Protein AF-A0A554VKF6-F1 (afdb_monomer)

Secondary structure (DSSP, 8-state):
-TTT-TTTTS---SSEEEEEEEESS-------SSEE-TTSSEEEEEEETTEEEEEEETTT--HHHHHHHHHHHH-S-EEEEEHHHHHHHHHHHHHHT-

Sequence (98 aa):
MLESNPFRDIVNTKDIRLYISFLRKDIQTELDFPWTNNDKSYTILEKSNKEIISILDFSIAKTPKGMEALERYFGKDITTRNWNTIKRIEKKLRADLN

Mean predicted aligned error: 4.27 Å

pLDDT: mean 89.88, std 5.9, range [57.0, 95.5]

Structure (mmCIF, N/CA/C/O backbone):
data_AF-A0A554VKF6-F1
#
_entry.id   AF-A0A554VKF6-F1
#
loop_
_atom_site.group_PDB
_atom_site.id
_atom_site.type_symbol
_atom_site.label_atom_id
_atom_site.label_alt_id
_atom_site.label_comp_id
_atom_site.label_asym_id
_atom_site.label_entity_id
_atom_site.label_seq_id
_atom_site.pdbx_PDB_ins_code
_atom_site.Cartn_x
_atom_site.Cartn_y
_atom_site.Cartn_z
_atom_site.occupancy
_atom_site.B_iso_or_equiv
_atom_site.auth_seq_id
_atom_site.auth_comp_id
_atom_site.auth_asym_id
_atom_site.auth_atom_id
_atom_site.pdbx_PDB_model_num
ATOM 1 N N . MET A 1 1 ? -9.478 -8.519 7.285 1.00 72.81 1 MET A N 1
ATOM 2 C CA . MET A 1 1 ? -8.131 -8.227 6.749 1.00 72.81 1 MET A CA 1
ATOM 3 C C . MET A 1 1 ? -7.066 -9.224 7.210 1.00 72.81 1 MET A C 1
ATOM 5 O O . MET A 1 1 ? -6.453 -9.851 6.360 1.00 72.81 1 MET A O 1
ATOM 9 N N . LEU A 1 2 ? -6.796 -9.381 8.516 1.00 76.81 2 LEU A N 1
ATOM 10 C CA . LEU A 1 2 ? -5.729 -10.290 8.981 1.00 76.81 2 LEU A CA 1
ATOM 11 C C . LEU A 1 2 ? -6.027 -11.759 8.658 1.00 76.81 2 LEU A C 1
ATOM 13 O O . LEU A 1 2 ? -5.198 -12.436 8.059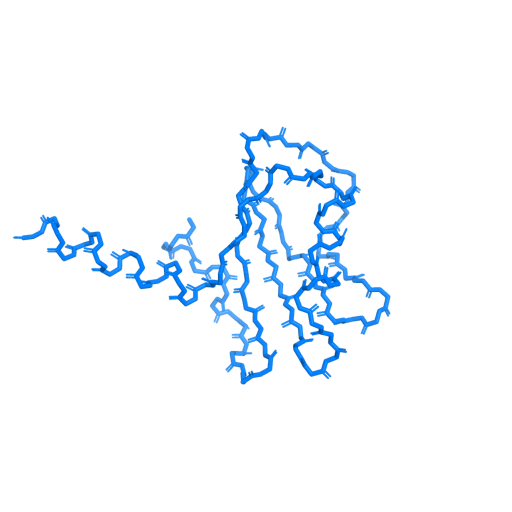 1.00 76.81 2 LEU A O 1
ATOM 17 N N . GLU A 1 3 ? -7.242 -12.210 8.965 1.00 77.75 3 GLU A N 1
ATOM 18 C CA . GLU A 1 3 ? -7.691 -13.578 8.676 1.00 77.75 3 GLU A CA 1
ATOM 19 C C . GLU A 1 3 ? -7.794 -13.861 7.175 1.00 77.75 3 GLU A C 1
ATOM 21 O O . GLU A 1 3 ? -7.456 -14.949 6.721 1.00 77.75 3 GLU A O 1
ATOM 26 N N . SER A 1 4 ? -8.206 -12.861 6.389 1.00 81.12 4 SER A N 1
ATOM 27 C CA . SER A 1 4 ? -8.338 -12.989 4.937 1.00 81.12 4 SER A CA 1
ATOM 28 C C . SER A 1 4 ? -6.991 -13.036 4.209 1.00 81.12 4 SER A C 1
ATOM 30 O O . SER A 1 4 ? -6.969 -13.438 3.052 1.00 81.12 4 SER A O 1
ATOM 32 N N . ASN A 1 5 ? -5.891 -12.642 4.872 1.00 85.19 5 ASN A N 1
ATOM 33 C CA . ASN A 1 5 ? -4.523 -12.591 4.348 1.00 85.19 5 ASN A CA 1
ATOM 34 C C . ASN A 1 5 ? -4.463 -12.143 2.871 1.00 85.19 5 ASN A C 1
ATOM 36 O O . ASN A 1 5 ? -4.260 -12.973 1.979 1.00 85.19 5 ASN A O 1
ATOM 40 N N . PRO A 1 6 ? -4.602 -10.834 2.594 1.00 87.62 6 PRO A N 1
ATOM 41 C CA . PRO A 1 6 ? -4.783 -10.325 1.232 1.00 87.62 6 PRO A CA 1
ATOM 42 C C . PRO A 1 6 ? -3.590 -10.578 0.299 1.00 87.62 6 PRO A C 1
ATOM 44 O O . PRO A 1 6 ? -3.689 -10.396 -0.907 1.00 87.62 6 PRO A O 1
ATOM 47 N N . PHE A 1 7 ? -2.451 -11.011 0.842 1.00 90.75 7 PHE A N 1
ATOM 48 C CA . PHE A 1 7 ? -1.238 -11.294 0.082 1.00 90.75 7 PHE A CA 1
ATOM 49 C C . PHE A 1 7 ? -0.910 -12.786 -0.006 1.00 90.75 7 PHE A C 1
ATOM 51 O O . PHE A 1 7 ? 0.221 -13.128 -0.347 1.00 90.75 7 PHE A O 1
ATOM 58 N N . ARG A 1 8 ? -1.848 -13.681 0.335 1.00 86.81 8 ARG A N 1
ATOM 59 C CA . ARG A 1 8 ? -1.597 -15.135 0.381 1.00 86.81 8 ARG A CA 1
ATOM 60 C C . ARG A 1 8 ? -1.046 -15.698 -0.937 1.00 86.81 8 ARG A C 1
ATOM 62 O O . ARG A 1 8 ? -0.206 -16.588 -0.896 1.00 86.81 8 ARG A O 1
ATOM 69 N N . ASP A 1 9 ? -1.478 -15.132 -2.062 1.00 86.88 9 ASP A N 1
ATOM 70 C CA . ASP A 1 9 ? -1.133 -15.583 -3.414 1.00 86.88 9 ASP A CA 1
ATOM 71 C C . ASP A 1 9 ? 0.050 -14.792 -4.016 1.00 86.88 9 ASP A C 1
ATOM 73 O O . ASP A 1 9 ? 0.433 -15.003 -5.166 1.00 86.88 9 ASP A O 1
ATOM 77 N N . ILE A 1 10 ? 0.661 -13.878 -3.248 1.00 86.62 10 ILE A N 1
ATOM 78 C CA . ILE A 1 10 ? 1.785 -13.056 -3.707 1.00 86.62 10 ILE A CA 1
ATOM 79 C C . ILE A 1 10 ? 3.110 -13.688 -3.293 1.00 86.62 10 ILE A C 1
ATOM 81 O O . ILE A 1 10 ? 3.398 -13.877 -2.108 1.00 86.62 10 ILE A O 1
ATOM 85 N N . VAL A 1 11 ? 3.970 -13.941 -4.280 1.00 82.62 11 VAL A N 1
ATOM 86 C CA . VAL A 1 11 ? 5.334 -14.415 -4.039 1.00 82.62 11 VAL A CA 1
ATOM 87 C C . VAL A 1 11 ? 6.133 -13.308 -3.356 1.00 82.62 11 VAL A C 1
ATOM 89 O O . VAL A 1 11 ? 6.513 -12.305 -3.959 1.00 82.62 11 VAL A O 1
ATOM 92 N N . ASN A 1 12 ? 6.394 -13.492 -2.066 1.00 76.69 12 ASN A N 1
ATOM 93 C CA . ASN A 1 12 ? 7.174 -12.548 -1.286 1.00 76.69 12 ASN A CA 1
ATOM 94 C C . ASN A 1 12 ? 8.669 -12.707 -1.602 1.00 76.69 12 ASN A C 1
ATOM 96 O O . ASN A 1 12 ? 9.310 -13.656 -1.148 1.00 76.69 12 ASN A O 1
ATOM 100 N N . THR A 1 13 ? 9.231 -11.765 -2.359 1.00 87.06 13 THR A N 1
ATOM 101 C CA . THR A 1 13 ? 10.673 -11.690 -2.640 1.00 87.06 13 THR A CA 1
ATOM 102 C C . THR A 1 13 ? 11.342 -10.584 -1.818 1.00 87.06 13 THR A C 1
ATOM 104 O O . THR A 1 13 ? 10.686 -9.797 -1.134 1.00 87.06 13 THR A O 1
ATOM 107 N N . LYS A 1 14 ? 12.677 -10.493 -1.882 1.00 87.25 14 LYS A N 1
ATOM 108 C CA . LYS A 1 14 ? 13.442 -9.430 -1.204 1.00 87.25 14 LYS A CA 1
ATOM 109 C C . LYS A 1 14 ? 13.150 -8.033 -1.753 1.00 87.25 14 LYS A C 1
ATOM 111 O O . LYS A 1 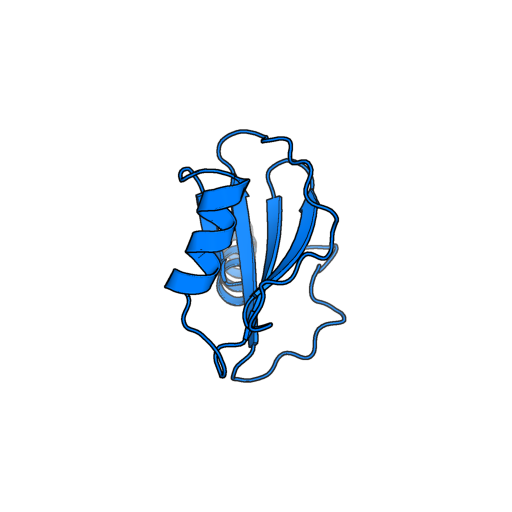14 ? 13.368 -7.057 -1.030 1.00 87.25 14 LYS A O 1
ATOM 116 N N . ASP A 1 15 ? 12.619 -7.946 -2.966 1.00 91.56 15 ASP A N 1
ATOM 117 C CA . ASP A 1 15 ? 12.346 -6.689 -3.661 1.00 91.56 15 ASP A CA 1
ATOM 118 C C . ASP A 1 15 ? 10.864 -6.325 -3.640 1.00 91.56 15 ASP A C 1
ATOM 120 O O . ASP A 1 15 ? 10.518 -5.157 -3.748 1.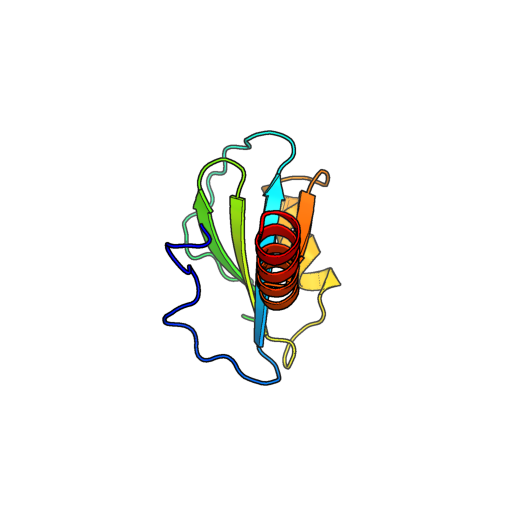00 91.56 15 ASP A O 1
ATOM 124 N N . ILE A 1 16 ? 9.975 -7.276 -3.363 1.00 93.12 16 ILE A N 1
ATOM 125 C CA . ILE A 1 16 ? 8.558 -6.974 -3.186 1.00 93.12 16 ILE A CA 1
ATOM 126 C C . ILE A 1 16 ? 8.299 -6.398 -1.786 1.00 93.12 16 ILE A C 1
ATOM 128 O O . ILE A 1 16 ? 8.774 -6.885 -0.754 1.00 93.12 16 ILE A O 1
ATOM 132 N N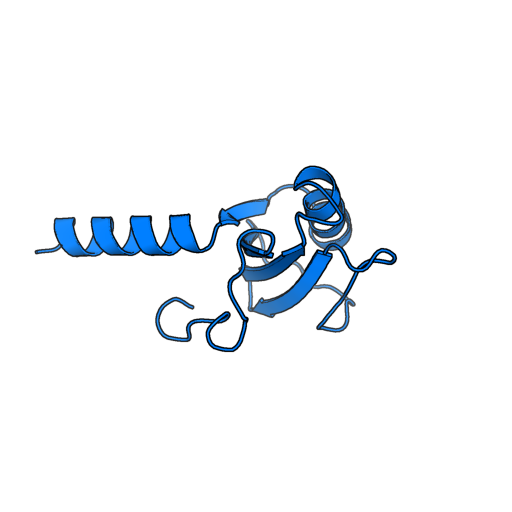 . ARG A 1 17 ? 7.542 -5.302 -1.728 1.00 93.25 17 ARG A N 1
ATOM 133 C CA . ARG A 1 17 ? 7.032 -4.701 -0.493 1.00 93.25 17 ARG A CA 1
ATOM 134 C C . ARG A 1 17 ? 5.513 -4.697 -0.543 1.00 93.25 17 ARG A C 1
ATOM 136 O O . ARG A 1 17 ? 4.906 -4.053 -1.388 1.00 93.25 17 ARG A O 1
ATOM 143 N N . LEU A 1 18 ? 4.923 -5.402 0.410 1.00 94.94 18 LEU A N 1
ATOM 144 C CA . LEU A 1 18 ? 3.481 -5.495 0.591 1.00 94.94 18 LEU A CA 1
ATOM 145 C C . LEU A 1 18 ? 3.040 -4.410 1.570 1.00 94.94 18 LEU A C 1
ATOM 147 O O . LEU A 1 18 ? 3.594 -4.318 2.675 1.00 94.94 18 LEU A O 1
ATOM 151 N N . TYR A 1 19 ? 2.072 -3.593 1.175 1.00 95.25 19 TYR A N 1
ATOM 152 C CA . TYR A 1 19 ? 1.609 -2.456 1.958 1.00 95.25 19 TYR A CA 1
ATOM 153 C C . TYR A 1 19 ? 0.104 -2.485 2.160 1.00 95.25 19 TYR A C 1
ATOM 155 O O . TYR A 1 19 ? -0.661 -2.796 1.250 1.00 95.25 19 TYR A O 1
ATOM 163 N N . ILE A 1 20 ? -0.292 -2.082 3.362 1.00 94.88 20 ILE A N 1
ATOM 164 C CA . ILE A 1 20 ? -1.669 -1.741 3.687 1.00 94.88 20 ILE A CA 1
ATOM 165 C C . ILE A 1 20 ? -1.699 -0.277 4.088 1.00 94.88 20 ILE A C 1
ATOM 167 O O . ILE A 1 20 ? -0.900 0.167 4.922 1.00 94.88 20 ILE A O 1
ATOM 171 N N . SER A 1 21 ? -2.614 0.455 3.476 1.00 95.06 21 SER A N 1
ATOM 172 C CA . SER A 1 21 ? -2.806 1.878 3.690 1.00 95.06 21 SER A CA 1
ATOM 173 C C . SER A 1 21 ? -4.196 2.128 4.251 1.00 95.06 21 SER A C 1
ATOM 175 O O . SER A 1 21 ? -5.187 1.663 3.698 1.00 95.06 21 SER A O 1
ATOM 177 N N . PHE A 1 22 ? -4.252 2.857 5.362 1.00 94.88 22 PHE A N 1
ATOM 178 C CA . PHE A 1 22 ? -5.486 3.208 6.054 1.00 94.88 22 PHE A CA 1
ATOM 179 C C . PHE A 1 22 ? -5.823 4.670 5.788 1.00 94.88 22 PHE A C 1
ATOM 181 O O . PHE A 1 22 ? -5.050 5.565 6.142 1.00 94.88 22 PHE A O 1
ATOM 188 N N . LEU A 1 23 ? -6.979 4.906 5.183 1.00 94.94 23 LEU A N 1
ATOM 189 C CA . LEU A 1 23 ? -7.526 6.233 4.948 1.00 94.94 23 LEU A CA 1
ATOM 190 C C . LEU A 1 23 ? -8.208 6.753 6.216 1.00 94.94 23 LEU A C 1
ATOM 192 O O . LEU A 1 23 ? -8.945 6.031 6.891 1.00 94.94 23 LEU A O 1
ATOM 196 N N . ARG A 1 24 ? -8.031 8.040 6.529 1.00 93.75 24 ARG A N 1
ATOM 197 C CA . ARG A 1 24 ? -8.750 8.669 7.652 1.00 93.75 24 ARG A CA 1
ATOM 198 C C . ARG A 1 24 ? -10.266 8.708 7.418 1.00 93.75 24 ARG A C 1
ATOM 200 O O . ARG A 1 24 ? -11.069 8.421 8.315 1.00 93.75 24 ARG A O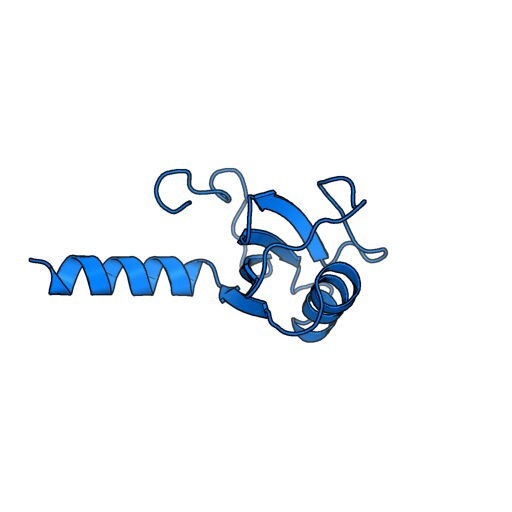 1
ATOM 207 N N . LYS A 1 25 ? -10.664 9.061 6.198 1.00 92.00 25 LYS A N 1
ATOM 208 C CA . LYS A 1 25 ? -12.052 9.083 5.723 1.00 92.00 25 LYS A CA 1
ATOM 209 C C . LYS A 1 25 ? -12.194 8.083 4.587 1.00 92.00 25 LYS A C 1
ATOM 211 O O . LYS A 1 25 ? -11.225 7.827 3.886 1.00 92.00 25 LYS A O 1
ATOM 216 N N . ASP A 1 26 ? -13.382 7.511 4.435 1.00 91.38 26 ASP A N 1
ATOM 217 C CA . ASP A 1 26 ? -13.637 6.696 3.253 1.00 91.38 26 ASP A CA 1
ATOM 218 C C . ASP A 1 26 ? -13.756 7.627 2.045 1.00 91.38 26 ASP A C 1
ATOM 220 O O . ASP A 1 26 ? -14.507 8.604 2.088 1.00 91.38 26 ASP A O 1
ATOM 224 N N . ILE A 1 27 ? -12.951 7.367 1.021 1.00 90.94 27 ILE A N 1
ATOM 225 C CA . ILE A 1 27 ? -12.857 8.177 -0.190 1.00 90.94 27 ILE A CA 1
ATOM 226 C C . ILE A 1 27 ? -13.253 7.278 -1.346 1.00 90.94 27 ILE A C 1
ATOM 228 O O . ILE A 1 27 ? -12.652 6.226 -1.555 1.00 90.94 27 ILE A O 1
ATOM 232 N N . GLN A 1 28 ? -14.278 7.679 -2.087 1.00 87.81 28 GLN A N 1
ATOM 233 C CA . GLN A 1 28 ? -14.653 6.979 -3.307 1.00 87.81 28 GLN A CA 1
ATOM 234 C C . GLN A 1 28 ? -13.681 7.355 -4.424 1.00 87.81 28 GLN A C 1
ATOM 236 O O . GLN A 1 28 ? -13.193 8.483 -4.480 1.00 87.81 28 GLN A O 1
ATOM 241 N N . THR A 1 29 ? -13.377 6.393 -5.286 1.00 85.44 29 THR A N 1
ATOM 242 C CA . THR A 1 29 ? -12.483 6.583 -6.425 1.00 85.44 29 THR A CA 1
ATOM 243 C C . THR A 1 29 ? -13.097 5.935 -7.654 1.00 85.44 29 THR A C 1
ATOM 245 O O . THR A 1 29 ? -13.774 4.918 -7.537 1.00 85.44 29 THR A O 1
ATOM 248 N N . GLU A 1 30 ? -12.847 6.525 -8.816 1.00 86.69 30 GLU A N 1
ATOM 249 C CA . GLU A 1 30 ? -13.214 5.968 -10.124 1.00 86.69 30 GLU A CA 1
ATOM 250 C C . GLU A 1 30 ? -12.133 5.010 -10.657 1.00 86.69 30 GLU A C 1
ATOM 252 O O . GLU A 1 30 ? -12.169 4.599 -11.810 1.00 86.69 30 GLU A O 1
ATOM 257 N N . LEU A 1 31 ? -11.127 4.692 -9.836 1.00 90.19 31 LEU A N 1
ATOM 258 C CA . LEU A 1 31 ? -10.046 3.791 -10.205 1.00 90.19 31 LEU A CA 1
ATOM 259 C C . LEU A 1 31 ? -10.561 2.353 -10.327 1.00 90.19 31 LEU A C 1
ATOM 261 O O . LEU A 1 31 ? -11.064 1.789 -9.353 1.00 90.19 31 LEU A O 1
ATOM 265 N N . ASP A 1 32 ? -10.347 1.741 -11.487 1.00 93.50 32 ASP A N 1
ATOM 266 C CA . ASP A 1 32 ? -10.510 0.299 -11.640 1.00 93.50 32 ASP A CA 1
ATOM 267 C C . ASP A 1 32 ? -9.359 -0.444 -10.958 1.00 93.50 32 ASP A C 1
ATOM 269 O O . ASP A 1 32 ? -8.196 -0.037 -11.035 1.00 93.50 32 ASP A O 1
ATOM 273 N N . PHE A 1 33 ? -9.680 -1.560 -10.305 1.00 92.06 33 PHE A N 1
ATOM 274 C CA . PHE A 1 33 ? -8.703 -2.400 -9.621 1.00 92.06 33 PHE A CA 1
ATOM 275 C C . PHE A 1 33 ? -8.557 -3.767 -10.313 1.00 92.06 33 PHE A C 1
ATOM 277 O O . PHE A 1 33 ? -9.565 -4.354 -10.709 1.00 92.06 33 PHE A O 1
ATOM 284 N N . PRO A 1 34 ? -7.329 -4.314 -10.421 1.00 94.94 34 PRO A N 1
ATOM 285 C CA . PRO A 1 34 ? -6.071 -3.733 -9.956 1.00 94.94 34 PRO A CA 1
ATOM 286 C C . PRO A 1 34 ? -5.587 -2.587 -10.858 1.00 94.94 34 PRO A C 1
ATOM 288 O O . PRO A 1 34 ? -5.645 -2.673 -12.082 1.00 94.94 34 PRO A O 1
ATOM 291 N N . TRP A 1 35 ? -5.042 -1.539 -10.241 1.00 95.00 35 TRP A N 1
ATOM 292 C CA . TRP A 1 35 ? -4.419 -0.424 -10.950 1.00 95.00 35 TRP A CA 1
ATOM 293 C C . TRP A 1 35 ? -2.908 -0.486 -10.809 1.00 95.00 35 TRP A C 1
ATOM 295 O O . TRP A 1 35 ? -2.391 -0.622 -9.700 1.00 95.00 35 TRP A O 1
ATOM 305 N N . THR A 1 36 ? -2.193 -0.303 -11.911 1.00 94.31 36 THR A N 1
ATOM 306 C CA . THR A 1 36 ? -0.731 -0.292 -11.935 1.00 94.31 36 THR A CA 1
ATOM 307 C C . THR A 1 36 ? -0.241 0.989 -12.588 1.00 94.31 36 THR A C 1
ATOM 309 O O . THR A 1 36 ? -0.789 1.444 -13.592 1.00 94.31 36 THR A O 1
ATOM 312 N N . ASN A 1 37 ? 0.810 1.578 -12.027 1.00 91.31 37 ASN A N 1
ATOM 313 C CA . ASN A 1 37 ? 1.425 2.765 -12.603 1.00 91.31 37 ASN A CA 1
ATOM 314 C C . ASN A 1 37 ? 2.233 2.436 -13.881 1.00 91.31 37 ASN A C 1
ATOM 316 O O . ASN A 1 37 ? 2.554 1.285 -14.169 1.00 91.31 37 ASN A O 1
ATOM 320 N N . ASN A 1 38 ? 2.610 3.460 -14.651 1.00 90.31 38 ASN A N 1
ATOM 321 C CA . ASN A 1 38 ?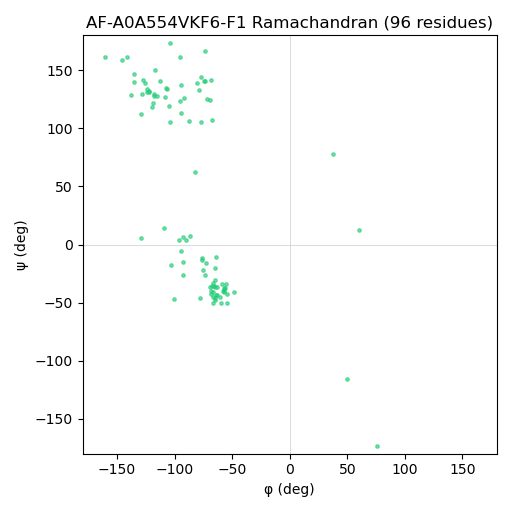 3.204 3.271 -15.984 1.00 90.31 38 ASN A CA 1
ATOM 322 C C . ASN A 1 38 ? 4.504 2.446 -16.003 1.00 90.31 38 ASN A C 1
ATOM 324 O O . ASN A 1 38 ? 4.753 1.730 -16.968 1.00 90.31 38 ASN A O 1
ATOM 328 N N . ASP A 1 39 ? 5.339 2.545 -14.964 1.00 90.69 39 ASP A N 1
ATOM 329 C CA . ASP A 1 39 ? 6.605 1.803 -14.879 1.00 90.69 39 ASP A CA 1
ATOM 330 C C . ASP A 1 39 ? 6.463 0.432 -14.204 1.00 90.69 39 ASP A C 1
ATOM 332 O O . ASP A 1 39 ? 7.461 -0.257 -14.007 1.00 90.69 39 ASP A O 1
ATOM 336 N N . LYS A 1 40 ? 5.231 0.038 -13.856 1.00 91.25 40 LYS A N 1
ATOM 337 C CA . LYS A 1 40 ? 4.883 -1.222 -13.189 1.00 91.25 40 LYS A CA 1
ATOM 338 C C . LYS A 1 40 ? 5.539 -1.426 -11.824 1.00 91.25 40 LYS A C 1
ATOM 340 O O . LYS A 1 40 ? 5.468 -2.523 -11.275 1.00 91.25 40 LYS A O 1
ATOM 345 N N . SER A 1 41 ? 6.134 -0.383 -11.248 1.00 93.06 41 SER A N 1
ATOM 346 C CA . SER A 1 41 ? 6.755 -0.474 -9.928 1.00 93.06 41 SER A CA 1
ATOM 347 C C . SER A 1 41 ? 5.735 -0.496 -8.801 1.00 93.06 41 SER A C 1
ATOM 349 O O . SER A 1 41 ? 6.055 -0.957 -7.711 1.00 93.06 41 SER A O 1
ATOM 351 N N . TYR A 1 42 ? 4.515 -0.007 -9.025 1.00 95.12 42 TYR A N 1
ATOM 352 C CA . TYR A 1 42 ? 3.507 0.093 -7.980 1.00 95.12 42 TYR A CA 1
ATOM 353 C C . TYR A 1 42 ? 2.132 -0.331 -8.483 1.00 95.12 42 TYR A C 1
ATOM 355 O O . TYR A 1 42 ? 1.654 0.156 -9.507 1.00 95.12 42 TYR A O 1
ATOM 363 N N . THR A 1 43 ? 1.497 -1.232 -7.738 1.00 95.06 43 THR A N 1
ATOM 364 C CA . THR A 1 43 ? 0.162 -1.754 -8.034 1.00 95.06 43 THR A CA 1
ATOM 365 C C . THR A 1 43 ? -0.733 -1.625 -6.812 1.00 95.06 43 THR A C 1
ATOM 367 O O . THR A 1 43 ? -0.371 -2.067 -5.722 1.00 95.06 43 THR A O 1
ATOM 370 N N . ILE A 1 44 ? -1.916 -1.053 -6.996 1.00 95.38 44 ILE A N 1
ATOM 371 C CA . ILE A 1 44 ? -3.004 -1.076 -6.024 1.00 95.38 44 ILE A CA 1
ATOM 372 C C . ILE A 1 44 ? -3.903 -2.248 -6.402 1.00 95.38 44 ILE A C 1
ATOM 374 O O . ILE A 1 44 ? -4.500 -2.252 -7.476 1.00 95.38 44 ILE A O 1
ATOM 378 N N . LEU A 1 45 ? -3.950 -3.261 -5.542 1.00 94.50 45 LEU A N 1
ATOM 379 C CA . LEU A 1 45 ? -4.677 -4.500 -5.802 1.00 94.50 45 LEU A CA 1
ATOM 380 C C . LEU A 1 45 ? -6.173 -4.329 -5.592 1.00 94.50 45 LEU A C 1
ATOM 382 O O . LEU A 1 45 ? -6.960 -4.776 -6.414 1.00 94.50 45 LEU A O 1
ATOM 386 N N . GLU A 1 46 ? -6.545 -3.697 -4.483 1.00 93.69 46 GLU A N 1
ATOM 387 C CA . GLU A 1 46 ? -7.934 -3.487 -4.108 1.00 93.69 46 GLU A CA 1
ATOM 388 C C . GLU A 1 46 ? -8.061 -2.360 -3.083 1.00 93.69 46 GLU A C 1
ATOM 390 O O . GLU A 1 46 ? -7.109 -2.004 -2.373 1.00 93.69 46 GLU A O 1
ATOM 395 N N . LYS A 1 47 ? -9.282 -1.837 -2.984 1.00 92.75 47 LYS A N 1
ATOM 396 C CA . LYS A 1 47 ? -9.739 -0.983 -1.895 1.00 92.75 47 LYS A CA 1
ATOM 397 C C . LYS A 1 47 ? -10.955 -1.629 -1.239 1.00 92.75 47 LYS A C 1
ATOM 399 O O . LYS A 1 47 ? -11.916 -1.969 -1.920 1.00 92.75 47 LYS A O 1
ATOM 404 N N . SER A 1 48 ? -10.950 -1.705 0.087 1.00 90.12 48 SER A N 1
ATOM 405 C CA . SER A 1 48 ? -12.097 -2.131 0.889 1.00 90.12 48 SER A CA 1
ATOM 406 C C . SER A 1 48 ? -12.359 -1.111 1.990 1.00 90.12 48 SER A C 1
ATOM 408 O O . SER A 1 48 ? -11.546 -0.935 2.896 1.00 90.12 48 SER A O 1
ATOM 410 N N . ASN A 1 49 ? -13.487 -0.398 1.917 1.00 89.12 49 ASN A N 1
ATOM 411 C CA . ASN A 1 49 ? -13.794 0.722 2.814 1.00 89.12 49 ASN A CA 1
ATOM 412 C C . ASN A 1 49 ? -12.616 1.718 2.880 1.00 89.12 49 ASN A C 1
ATOM 414 O O . ASN A 1 49 ? -12.232 2.308 1.875 1.00 89.12 49 ASN A O 1
ATOM 418 N N . LYS A 1 50 ? -12.000 1.863 4.058 1.00 93.69 50 LYS A N 1
ATOM 419 C CA . LYS A 1 50 ? -10.857 2.748 4.321 1.00 93.69 50 LYS A CA 1
ATOM 420 C C . LYS A 1 50 ? -9.498 2.062 4.163 1.00 93.69 50 LYS A C 1
ATOM 422 O O . LYS A 1 50 ? -8.486 2.653 4.526 1.00 93.69 50 LYS A O 1
ATOM 427 N N . GLU A 1 51 ? -9.460 0.828 3.686 1.00 94.31 51 GLU A N 1
ATOM 428 C CA . GLU A 1 51 ? -8.240 0.039 3.536 1.00 94.31 51 GLU A CA 1
ATOM 429 C C . GLU A 1 51 ? -7.875 -0.068 2.060 1.00 94.31 51 GLU A C 1
ATOM 431 O O . GLU A 1 51 ? -8.724 -0.341 1.213 1.00 94.31 51 GLU A O 1
ATOM 436 N N . ILE A 1 52 ? -6.599 0.140 1.755 1.00 95.12 52 ILE A N 1
ATOM 437 C CA . ILE A 1 52 ? -6.038 -0.040 0.420 1.00 95.12 52 ILE A CA 1
ATOM 438 C C . ILE A 1 52 ? -4.905 -1.047 0.519 1.00 95.12 52 ILE A C 1
ATOM 440 O O . ILE A 1 52 ? -4.010 -0.919 1.362 1.00 95.12 52 ILE A O 1
ATOM 444 N N . ILE A 1 53 ? -4.932 -2.029 -0.372 1.00 95.31 53 ILE A N 1
ATOM 445 C CA . ILE A 1 53 ? -3.942 -3.095 -0.450 1.00 95.31 53 ILE A CA 1
ATOM 446 C C . ILE A 1 53 ? -3.101 -2.858 -1.694 1.00 95.31 53 ILE A C 1
ATOM 448 O O . ILE A 1 53 ? -3.617 -2.679 -2.795 1.00 95.31 53 ILE A O 1
ATOM 452 N N . SER A 1 54 ? -1.784 -2.821 -1.513 1.00 95.50 54 SER A N 1
ATOM 453 C CA . SER A 1 54 ? -0.865 -2.469 -2.592 1.00 95.50 54 SER A CA 1
ATOM 454 C C . SER A 1 54 ? 0.461 -3.213 -2.519 1.00 95.50 54 SER A C 1
ATOM 456 O O . SER A 1 54 ? 0.885 -3.707 -1.468 1.00 95.50 54 SER A O 1
ATOM 458 N N . ILE A 1 55 ? 1.121 -3.269 -3.670 1.00 95.06 55 ILE A N 1
ATOM 459 C CA . ILE A 1 55 ? 2.420 -3.887 -3.885 1.00 95.06 55 ILE A CA 1
ATOM 460 C C . ILE A 1 55 ? 3.353 -2.842 -4.489 1.00 95.06 55 ILE A C 1
ATOM 462 O O . ILE A 1 55 ? 2.997 -2.156 -5.444 1.00 95.06 55 ILE A O 1
ATOM 466 N N . LEU A 1 56 ? 4.562 -2.756 -3.943 1.00 94.44 56 LEU A N 1
ATOM 467 C CA . LEU A 1 56 ? 5.676 -2.013 -4.519 1.00 94.44 56 LEU A CA 1
ATOM 468 C C . LEU A 1 56 ? 6.791 -2.990 -4.900 1.00 94.44 56 LEU A C 1
ATOM 470 O O . LEU A 1 56 ? 7.256 -3.753 -4.051 1.00 94.44 56 LEU A O 1
ATOM 474 N N . ASP A 1 57 ? 7.254 -2.905 -6.139 1.00 93.38 57 ASP A N 1
ATOM 475 C CA . ASP A 1 57 ? 8.491 -3.518 -6.598 1.00 93.38 57 ASP A CA 1
ATOM 476 C C . ASP A 1 57 ? 9.670 -2.562 -6.363 1.00 93.38 57 ASP A C 1
ATOM 478 O O . ASP A 1 57 ? 9.865 -1.548 -7.044 1.00 93.38 57 ASP A O 1
ATOM 482 N N . PHE A 1 58 ? 10.468 -2.902 -5.355 1.00 91.12 58 PHE A N 1
ATOM 483 C CA . PHE A 1 58 ? 11.601 -2.116 -4.887 1.00 91.12 58 PHE A CA 1
ATOM 484 C C . PHE A 1 58 ? 12.840 -2.214 -5.788 1.00 91.12 58 PHE A C 1
ATOM 486 O O . PHE A 1 58 ? 13.782 -1.424 -5.601 1.00 91.12 58 PHE A O 1
ATOM 493 N N . SER A 1 59 ? 12.838 -3.157 -6.741 1.00 89.56 59 SER A N 1
ATOM 494 C CA . SER A 1 59 ? 13.856 -3.259 -7.792 1.00 89.56 59 SER A CA 1
ATOM 495 C C . SER A 1 59 ? 13.692 -2.160 -8.847 1.00 89.56 59 SER A C 1
ATOM 497 O O . SER A 1 59 ? 14.683 -1.725 -9.429 1.00 89.56 59 SER A O 1
ATOM 499 N N . ILE A 1 60 ? 12.466 -1.648 -9.023 1.00 89.69 60 ILE A N 1
ATOM 500 C CA . ILE A 1 60 ? 12.128 -0.619 -10.015 1.00 89.69 60 ILE A CA 1
ATOM 501 C C . ILE A 1 60 ? 12.033 0.769 -9.368 1.00 89.69 60 ILE A C 1
ATOM 503 O O . ILE A 1 60 ? 12.599 1.733 -9.885 1.00 89.69 60 ILE A O 1
ATOM 507 N N . ALA A 1 61 ? 11.341 0.902 -8.229 1.00 88.94 61 ALA A N 1
ATOM 508 C CA . ALA A 1 61 ? 11.139 2.203 -7.589 1.00 88.94 61 ALA A CA 1
ATOM 509 C C . ALA A 1 61 ? 11.207 2.163 -6.061 1.00 88.94 61 ALA A C 1
ATOM 511 O O . ALA A 1 61 ? 11.076 1.132 -5.410 1.00 88.94 61 ALA A O 1
ATOM 512 N N . LYS A 1 62 ? 11.409 3.338 -5.461 1.00 87.25 62 LYS A N 1
ATOM 513 C CA . LYS A 1 62 ? 11.400 3.509 -4.004 1.00 87.25 62 LYS A CA 1
ATOM 514 C C . LYS A 1 62 ? 10.027 3.952 -3.514 1.00 87.25 62 LYS A C 1
ATOM 516 O O . LYS A 1 62 ? 9.215 4.485 -4.264 1.00 87.25 62 LYS A O 1
ATOM 521 N N . THR A 1 63 ? 9.802 3.764 -2.216 1.00 80.94 63 THR A N 1
ATOM 522 C CA . THR A 1 63 ? 8.525 4.022 -1.541 1.00 80.94 63 THR A CA 1
ATOM 523 C C . THR A 1 63 ? 7.895 5.386 -1.842 1.00 80.94 63 THR A C 1
ATOM 525 O O . THR A 1 63 ? 6.688 5.384 -2.067 1.00 80.94 63 THR A O 1
ATOM 528 N N . PRO A 1 64 ? 8.633 6.517 -1.917 1.00 85.25 64 PRO A N 1
ATOM 529 C CA . PRO A 1 64 ? 8.022 7.816 -2.217 1.00 85.25 64 PRO A CA 1
ATOM 530 C C . PRO A 1 64 ? 7.202 7.820 -3.514 1.00 85.25 64 PRO A C 1
ATOM 532 O O . PRO A 1 64 ? 6.067 8.278 -3.510 1.00 85.25 64 PRO A O 1
ATOM 535 N N . LYS A 1 65 ? 7.711 7.189 -4.579 1.00 81.06 65 LYS A N 1
ATOM 536 C CA . LYS A 1 65 ? 7.022 7.112 -5.875 1.00 81.06 65 LYS A CA 1
ATOM 537 C C . LYS A 1 65 ? 5.715 6.315 -5.804 1.00 81.06 65 LYS A C 1
ATOM 539 O O . LYS A 1 65 ? 4.738 6.664 -6.454 1.00 81.06 65 LYS A O 1
ATOM 544 N N . GLY A 1 66 ? 5.685 5.253 -4.997 1.00 79.19 66 GLY A N 1
ATOM 545 C CA . GLY A 1 66 ? 4.454 4.503 -4.733 1.00 79.19 66 GLY A CA 1
ATOM 546 C C . GLY A 1 66 ? 3.444 5.319 -3.920 1.00 79.19 66 GLY A C 1
ATOM 547 O O . GLY A 1 66 ? 2.255 5.317 -4.224 1.00 79.19 66 GLY A O 1
ATOM 548 N N . MET A 1 67 ? 3.918 6.073 -2.922 1.00 85.44 67 MET A N 1
ATOM 549 C CA . MET A 1 67 ? 3.051 6.933 -2.107 1.00 85.44 67 MET A CA 1
ATOM 550 C C . MET A 1 67 ? 2.451 8.089 -2.916 1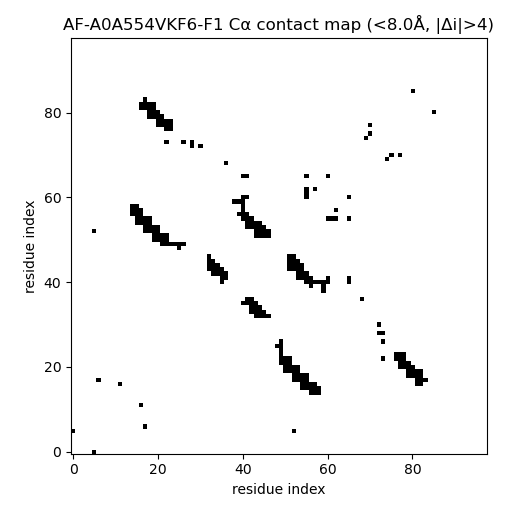.00 85.44 67 MET A C 1
ATOM 552 O O . MET A 1 67 ? 1.298 8.429 -2.683 1.00 85.44 67 MET A O 1
ATOM 556 N N . GLU A 1 68 ? 3.160 8.631 -3.911 1.00 89.31 68 GLU A N 1
ATOM 557 C CA . GLU A 1 68 ? 2.609 9.653 -4.817 1.00 89.31 68 GLU A CA 1
ATOM 558 C C . GLU A 1 68 ? 1.334 9.181 -5.531 1.00 89.31 68 GLU A C 1
ATOM 560 O O . GLU A 1 68 ? 0.404 9.967 -5.716 1.00 89.31 68 GLU A O 1
ATOM 565 N N . ALA A 1 69 ? 1.260 7.901 -5.915 1.00 88.19 69 ALA A N 1
ATOM 566 C CA . ALA A 1 69 ? 0.055 7.341 -6.519 1.00 88.19 69 ALA A CA 1
ATOM 567 C C . ALA A 1 69 ? -1.107 7.305 -5.516 1.00 88.19 69 ALA A C 1
ATOM 569 O O . ALA A 1 69 ? -2.211 7.739 -5.839 1.00 88.19 69 ALA A O 1
ATOM 570 N N . LEU A 1 70 ? -0.857 6.852 -4.282 1.00 90.88 70 LEU A N 1
ATOM 571 C CA . LEU A 1 70 ? -1.874 6.864 -3.228 1.00 90.88 70 LEU A CA 1
ATOM 572 C C . LEU A 1 70 ? -2.354 8.285 -2.921 1.00 90.88 70 LEU A C 1
ATOM 574 O O . LEU A 1 70 ? -3.557 8.518 -2.847 1.00 90.88 70 LEU A O 1
ATOM 578 N N . GLU A 1 71 ? -1.430 9.237 -2.793 1.00 91.81 71 GLU A N 1
ATOM 579 C CA . GLU A 1 71 ? -1.767 10.631 -2.505 1.00 91.81 71 GLU A CA 1
ATOM 580 C C . GLU A 1 71 ? -2.585 11.277 -3.623 1.00 91.81 71 GLU A C 1
ATOM 582 O O . GLU A 1 71 ? -3.503 12.051 -3.348 1.00 91.81 71 GLU A O 1
ATOM 587 N N . ARG A 1 72 ? -2.292 10.935 -4.883 1.00 91.19 72 ARG A N 1
ATOM 588 C CA . ARG A 1 72 ? -3.033 11.430 -6.047 1.00 91.19 72 ARG A CA 1
ATOM 589 C C . ARG A 1 72 ? -4.493 10.986 -6.039 1.00 91.19 72 ARG A C 1
ATOM 591 O O . ARG A 1 72 ? -5.358 11.797 -6.352 1.00 91.19 72 ARG A O 1
ATOM 598 N N . TYR A 1 73 ? -4.759 9.720 -5.718 1.00 91.62 73 TYR A N 1
ATOM 599 C CA . TYR A 1 73 ? -6.108 9.150 -5.816 1.00 91.62 73 TYR A CA 1
ATOM 600 C C . TYR A 1 73 ? -6.913 9.233 -4.516 1.00 91.62 73 TYR A C 1
ATOM 602 O O . TYR A 1 73 ? -8.140 9.272 -4.566 1.00 91.62 73 TYR A O 1
ATOM 610 N N . PHE A 1 74 ? -6.247 9.277 -3.360 1.00 92.56 74 PHE A N 1
ATOM 611 C CA . PHE A 1 74 ? -6.897 9.191 -2.047 1.00 92.56 74 PHE A CA 1
ATOM 612 C C . PHE A 1 74 ? -6.485 10.311 -1.077 1.00 92.56 74 PHE A C 1
ATOM 614 O O . PHE A 1 74 ? -6.895 10.309 0.082 1.00 92.56 74 PHE A O 1
ATOM 621 N N . GLY A 1 75 ? -5.702 11.294 -1.526 1.00 91.94 75 GLY A N 1
ATOM 622 C CA . GLY A 1 75 ? -5.270 12.423 -0.702 1.00 91.94 75 GLY A CA 1
ATOM 623 C C . GLY A 1 75 ? -4.158 12.075 0.293 1.00 91.94 75 GLY A C 1
ATOM 624 O O . GLY A 1 75 ? -3.588 10.994 0.278 1.00 91.94 75 GLY A O 1
ATOM 625 N N . LYS A 1 76 ? -3.811 13.018 1.172 1.00 90.69 76 LYS A N 1
ATOM 626 C CA . LYS A 1 76 ? -2.600 12.919 2.014 1.00 90.69 76 LYS A CA 1
ATOM 627 C C . LYS A 1 76 ? -2.821 12.298 3.394 1.00 90.69 76 LYS A C 1
ATOM 629 O O . LYS A 1 76 ? -1.864 11.896 4.048 1.00 90.69 76 LYS A O 1
ATOM 634 N N . ASP A 1 77 ? -4.071 12.194 3.837 1.00 93.38 77 ASP A N 1
ATOM 635 C CA . ASP A 1 77 ? -4.429 11.661 5.158 1.00 93.38 77 ASP A CA 1
ATOM 636 C C . ASP A 1 77 ? -4.467 10.122 5.153 1.00 93.38 77 ASP A C 1
ATOM 638 O O . ASP A 1 77 ? -5.507 9.492 5.388 1.00 93.38 77 ASP A O 1
ATOM 642 N N . ILE A 1 78 ? -3.308 9.521 4.875 1.00 93.88 78 ILE A N 1
ATOM 643 C CA . ILE A 1 78 ? -3.126 8.078 4.708 1.00 93.88 78 ILE A CA 1
ATOM 644 C C . ILE A 1 78 ? -2.050 7.576 5.663 1.00 93.88 78 ILE A C 1
ATOM 646 O O . ILE A 1 78 ? -0.942 8.103 5.736 1.00 93.88 78 ILE A O 1
ATOM 650 N N . THR A 1 79 ? -2.354 6.496 6.377 1.00 94.00 79 THR A N 1
ATOM 651 C CA . THR A 1 79 ? -1.366 5.770 7.175 1.00 94.00 79 THR A CA 1
ATOM 652 C C . THR A 1 79 ? -0.972 4.489 6.463 1.00 94.00 79 THR A C 1
ATOM 654 O O . THR A 1 79 ? -1.715 3.514 6.483 1.00 94.00 79 THR A O 1
ATOM 657 N N . THR A 1 80 ? 0.226 4.458 5.885 1.00 93.81 80 THR A N 1
ATOM 658 C CA . THR A 1 80 ? 0.756 3.251 5.238 1.00 93.81 80 THR A CA 1
ATOM 659 C C . THR A 1 80 ? 1.632 2.441 6.191 1.00 93.81 80 THR A C 1
ATOM 661 O O . THR A 1 80 ? 2.458 2.981 6.940 1.00 93.81 80 THR A O 1
ATOM 664 N N . ARG A 1 81 ? 1.468 1.116 6.174 1.00 93.75 81 ARG A N 1
ATOM 665 C CA . ARG A 1 81 ? 2.283 0.160 6.931 1.00 93.75 81 ARG A CA 1
ATOM 666 C C . ARG A 1 81 ? 2.661 -1.022 6.054 1.00 93.75 81 ARG A C 1
ATOM 668 O O . ARG A 1 81 ? 1.856 -1.539 5.289 1.00 93.75 81 ARG A O 1
ATOM 675 N N . ASN A 1 82 ? 3.903 -1.474 6.191 1.00 93.44 82 ASN A N 1
ATOM 676 C CA . ASN A 1 82 ? 4.340 -2.714 5.560 1.00 93.44 82 ASN A CA 1
ATOM 677 C C . ASN A 1 82 ? 3.634 -3.914 6.215 1.00 93.44 82 ASN A C 1
ATOM 679 O O . ASN A 1 82 ? 3.499 -3.951 7.441 1.00 93.44 82 ASN A O 1
ATOM 683 N N . TRP A 1 83 ? 3.250 -4.919 5.430 1.00 93.50 83 TRP A N 1
ATOM 684 C CA . TRP A 1 83 ? 2.541 -6.103 5.920 1.00 93.50 83 TRP A CA 1
ATOM 685 C C . TRP A 1 83 ? 3.286 -6.845 7.036 1.00 93.50 83 TRP A C 1
ATOM 687 O O . TRP A 1 83 ? 2.684 -7.272 8.019 1.00 93.50 83 TRP A O 1
ATOM 697 N N . ASN A 1 84 ? 4.618 -6.929 6.968 1.00 91.56 84 ASN A N 1
ATOM 698 C CA . ASN A 1 84 ? 5.411 -7.528 8.047 1.00 91.56 84 ASN A CA 1
ATOM 699 C C . ASN A 1 84 ? 5.315 -6.726 9.352 1.00 91.56 84 ASN A C 1
ATOM 701 O O . ASN A 1 84 ? 5.362 -7.302 10.438 1.00 91.56 84 ASN A O 1
ATOM 705 N N . THR A 1 85 ? 5.133 -5.405 9.263 1.00 93.12 85 THR A N 1
ATOM 706 C CA . THR A 1 85 ? 4.874 -4.569 10.442 1.00 93.12 85 THR A CA 1
ATOM 707 C C . THR A 1 85 ? 3.500 -4.867 11.031 1.00 93.12 85 THR A C 1
ATOM 709 O O . THR A 1 85 ? 3.404 -5.012 12.246 1.00 93.12 85 THR A O 1
ATOM 712 N N . ILE A 1 86 ? 2.473 -5.021 10.191 1.00 93.06 86 ILE A N 1
ATOM 713 C CA . ILE A 1 86 ? 1.119 -5.392 10.621 1.00 93.06 86 ILE A CA 1
ATOM 714 C C . ILE A 1 86 ? 1.122 -6.749 11.343 1.00 93.06 86 ILE A C 1
ATOM 716 O O . ILE A 1 86 ? 0.686 -6.818 12.489 1.00 93.06 86 ILE A O 1
ATOM 720 N N . LYS A 1 87 ? 1.738 -7.784 10.754 1.00 91.19 87 LYS A N 1
ATOM 721 C CA . LYS A 1 87 ? 1.894 -9.108 11.392 1.00 91.19 87 LYS A CA 1
ATOM 722 C C . LYS A 1 87 ? 2.626 -9.041 12.737 1.00 91.19 87 LYS A C 1
ATOM 724 O O . LYS A 1 87 ? 2.277 -9.734 13.688 1.00 91.19 87 LYS A O 1
ATOM 729 N N . ARG A 1 88 ? 3.659 -8.198 12.843 1.00 92.56 88 ARG A N 1
ATOM 730 C CA . ARG A 1 88 ? 4.395 -8.006 14.104 1.00 92.56 88 ARG A CA 1
ATOM 731 C C . ARG A 1 88 ? 3.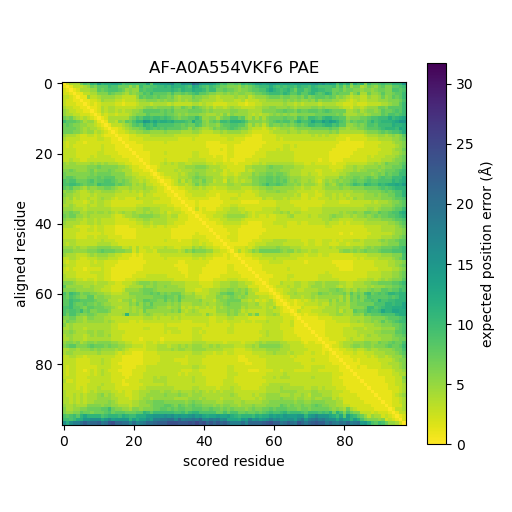528 -7.343 15.176 1.00 92.56 88 ARG A C 1
ATOM 733 O O . ARG A 1 88 ? 3.630 -7.729 16.336 1.00 92.56 88 ARG A O 1
ATOM 740 N N . ILE A 1 89 ? 2.723 -6.347 14.804 1.00 91.69 89 ILE A N 1
ATOM 741 C CA . ILE A 1 89 ? 1.793 -5.675 15.723 1.00 91.69 89 ILE A CA 1
ATOM 742 C C . ILE A 1 89 ? 0.731 -6.663 16.200 1.00 91.69 89 ILE A C 1
ATOM 744 O O . ILE A 1 89 ? 0.516 -6.762 17.401 1.00 91.69 89 ILE A O 1
ATOM 748 N N . GLU A 1 90 ? 0.144 -7.444 15.292 1.00 90.88 90 GLU A N 1
ATOM 749 C CA . GLU A 1 90 ? -0.812 -8.495 15.646 1.00 90.88 90 GLU A CA 1
ATOM 750 C C . GLU A 1 90 ? -0.224 -9.462 16.679 1.00 90.88 90 GLU A C 1
ATOM 752 O O . GLU A 1 90 ? -0.838 -9.705 17.715 1.00 90.88 90 GLU A O 1
ATOM 757 N N . LYS A 1 91 ? 0.988 -9.978 16.431 1.00 91.06 91 LYS A N 1
ATOM 758 C CA . LYS A 1 91 ? 1.648 -10.901 17.362 1.00 91.06 91 LYS A CA 1
ATOM 759 C C . LYS A 1 91 ? 1.818 -10.291 18.757 1.00 91.06 91 LYS A C 1
ATOM 761 O O . LYS A 1 91 ? 1.631 -10.997 19.739 1.00 91.06 91 LYS A O 1
ATOM 766 N N . LYS A 1 92 ? 2.175 -9.004 18.841 1.00 92.56 92 LYS A N 1
ATOM 767 C CA . LYS A 1 92 ? 2.308 -8.297 20.123 1.00 92.56 92 LYS A CA 1
ATOM 768 C C . LYS A 1 92 ? 0.963 -8.137 20.825 1.00 92.56 92 LYS A C 1
ATOM 770 O O . LYS A 1 92 ? 0.843 -8.556 21.962 1.00 92.56 92 LYS A O 1
ATOM 775 N N . LEU A 1 93 ? -0.055 -7.641 20.120 1.00 91.31 93 LEU A N 1
ATOM 776 C CA . LEU A 1 93 ? -1.395 -7.465 20.686 1.00 91.31 93 LEU A CA 1
ATOM 777 C C . LEU A 1 93 ? -1.976 -8.783 21.207 1.00 91.31 93 LEU A C 1
ATOM 779 O O . LEU A 1 93 ? -2.580 -8.805 22.267 1.00 91.31 93 LEU A O 1
ATOM 783 N N . ARG A 1 94 ? -1.763 -9.895 20.492 1.00 89.75 94 ARG A N 1
ATOM 784 C CA . ARG A 1 94 ? -2.179 -11.225 20.960 1.00 89.75 94 ARG A CA 1
ATOM 785 C C . ARG A 1 94 ? -1.392 -11.694 22.185 1.00 89.75 94 ARG A C 1
ATOM 787 O O . ARG A 1 94 ? -1.962 -12.384 23.017 1.00 89.75 94 ARG A O 1
ATOM 794 N N . ALA A 1 95 ? -0.105 -11.367 22.283 1.00 87.00 95 ALA A N 1
ATOM 795 C CA . ALA A 1 95 ? 0.708 -11.719 23.445 1.00 87.00 95 ALA A CA 1
ATOM 796 C C . ALA A 1 95 ? 0.297 -10.924 24.694 1.00 87.00 95 ALA A C 1
ATOM 798 O O . ALA A 1 95 ? 0.288 -11.497 25.769 1.00 87.00 95 ALA A O 1
ATOM 799 N N . ASP A 1 96 ? -0.088 -9.655 24.5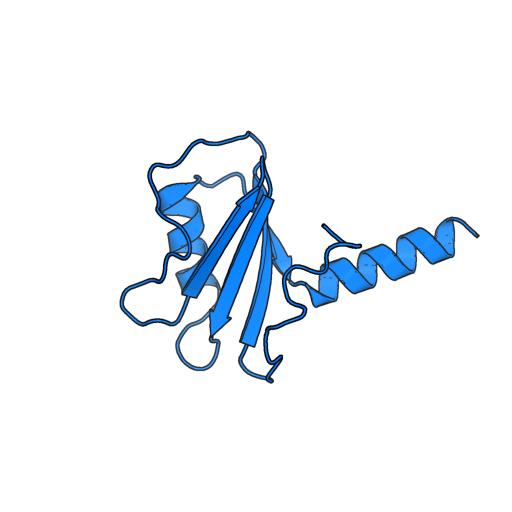36 1.00 84.38 96 ASP A N 1
ATOM 800 C CA . ASP A 1 96 ? -0.516 -8.787 25.643 1.00 84.38 96 ASP A CA 1
ATOM 801 C C . ASP A 1 96 ? -1.946 -9.100 26.145 1.00 84.38 96 ASP A C 1
ATOM 803 O O . ASP A 1 96 ? -2.359 -8.610 27.193 1.00 84.38 96 ASP A O 1
ATOM 807 N N . LEU A 1 97 ? -2.722 -9.882 25.382 1.00 77.56 97 LEU A N 1
ATOM 808 C CA . LEU A 1 97 ? -4.088 -10.315 25.714 1.00 77.56 97 LEU A CA 1
ATOM 809 C C . LEU A 1 97 ? -4.151 -11.689 26.410 1.00 77.56 97 LEU A C 1
ATOM 811 O O . LEU A 1 97 ? -5.246 -12.105 26.791 1.00 77.56 97 LEU A O 1
ATOM 815 N N . ASN A 1 98 ? -3.019 -12.392 26.533 1.00 57.00 98 ASN A N 1
ATOM 816 C CA . ASN A 1 98 ? -2.887 -13.676 27.237 1.00 57.00 98 ASN A CA 1
ATOM 817 C C . ASN A 1 98 ? -2.105 -13.495 28.540 1.00 57.00 98 ASN A C 1
ATOM 819 O O . ASN A 1 98 ? -2.368 -14.279 29.476 1.00 57.00 98 ASN A O 1
#

Foldseek 3Di:
DVVVPPCPVPDDDPQKWKKKKFAPAFDDFPDDAQDADPQRQKTFHDDDGRITIIMGRNVRDDPVVRVVVCCVTRNDRMDMDTVVVVVVVVVVVVVVVD

Organism: NCBI:txid2047982

Solvent-accessible surface area (backbone atoms only — not comparable to full-atom values): 5810 Å² total; per-residue (Å²): 104,80,90,69,40,90,58,76,89,54,84,84,49,97,42,51,42,51,36,42,32,40,40,79,59,75,68,86,68,92,72,66,71,66,36,64,48,96,84,66,26,29,34,42,58,46,73,57,81,39,38,35,39,32,42,34,33,54,82,74,40,58,69,70,68,48,47,50,55,48,34,73,69,67,42,80,64,57,52,74,43,46,48,71,57,51,55,51,49,52,56,48,56,57,60,77,75,108

Radius of gyration: 13.8 Å; Cα contacts (8 Å, |Δi|>4): 134; chains: 1; bounding box: 28×28×43 Å

Nearest PDB structures (foldseek):
  1t95-assembly1_A  TM=4.555E-01  e=1.343E+00  Archaeoglobus fulgidus
  3fmw-assembly1_A  TM=4.109E-01  e=1.059E+00  Streptomyces argillaceus
  2o4e-assembly1_A  TM=4.063E-01  e=7.112E+00  Clostridium perfringens